Protein AF-A0A3L7U666-F1 (afdb_monomer)

Structure (mmCIF, N/CA/C/O backbone):
data_AF-A0A3L7U666-F1
#
_entry.id   AF-A0A3L7U666-F1
#
loop_
_atom_site.group_PDB
_atom_site.id
_atom_site.type_symbol
_atom_site.label_atom_id
_atom_site.label_alt_id
_atom_site.label_comp_id
_atom_site.label_asym_id
_atom_site.label_entity_id
_atom_site.label_seq_id
_atom_site.pdbx_PDB_ins_code
_atom_site.Cartn_x
_atom_site.Cartn_y
_atom_site.Cartn_z
_atom_site.occupancy
_atom_site.B_iso_or_equiv
_atom_site.auth_seq_id
_atom_site.auth_comp_id
_atom_site.auth_asym_id
_atom_site.auth_atom_id
_atom_site.pdbx_PDB_model_num
ATOM 1 N N . GLU A 1 1 ? -5.001 0.618 21.292 1.00 67.44 1 GLU A N 1
ATOM 2 C CA . GLU A 1 1 ? -6.466 0.555 21.495 1.00 67.44 1 GLU A CA 1
ATOM 3 C C . GLU A 1 1 ? -7.214 1.821 21.064 1.00 67.44 1 GLU A C 1
ATOM 5 O 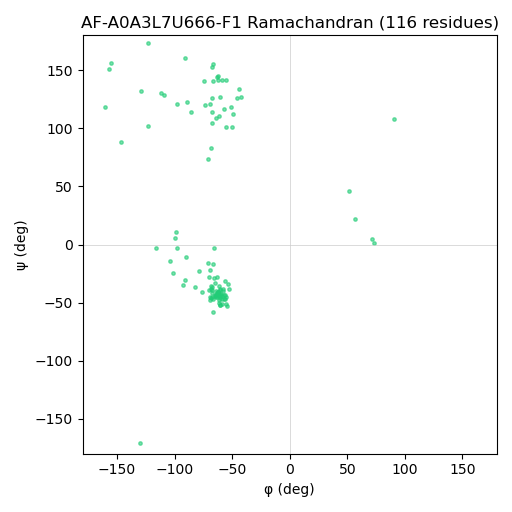O . GLU A 1 1 ? -8.297 1.697 20.521 1.00 67.44 1 GLU A O 1
ATOM 10 N N . HIS A 1 2 ? -6.659 3.034 21.204 1.00 87.38 2 HIS A N 1
ATOM 11 C CA . HIS A 1 2 ? -7.369 4.265 20.804 1.00 87.38 2 HIS A CA 1
ATOM 12 C C . HIS A 1 2 ? -7.833 4.302 19.328 1.00 87.38 2 HIS A C 1
ATOM 14 O O . HIS A 1 2 ? -8.969 4.652 19.036 1.00 87.38 2 HIS A O 1
ATOM 20 N N . LEU A 1 3 ? -6.988 3.887 18.378 1.00 89.62 3 LEU A N 1
ATOM 21 C CA . LEU A 1 3 ? -7.327 3.950 16.946 1.00 89.62 3 LEU A CA 1
ATOM 22 C C . LEU A 1 3 ? -8.396 2.942 16.503 1.00 89.62 3 LEU A C 1
ATOM 24 O O . LEU A 1 3 ? -8.956 3.088 15.421 1.00 89.62 3 LEU A O 1
ATOM 28 N N . THR A 1 4 ? -8.675 1.921 17.314 1.00 88.38 4 THR A N 1
ATOM 29 C CA . THR A 1 4 ? -9.689 0.902 17.013 1.00 88.38 4 THR A CA 1
ATOM 30 C C . THR A 1 4 ? -11.073 1.274 17.541 1.00 88.38 4 THR A C 1
ATOM 32 O O . THR A 1 4 ? -12.041 0.607 17.190 1.00 88.38 4 THR A O 1
ATOM 35 N N . THR A 1 5 ? -11.183 2.315 18.375 1.00 91.12 5 THR A N 1
ATOM 36 C CA . THR A 1 5 ? -12.452 2.753 18.983 1.00 91.12 5 THR A CA 1
ATOM 37 C C . THR A 1 5 ? -13.044 4.008 18.340 1.00 91.12 5 THR A C 1
ATOM 39 O O . THR A 1 5 ? -14.217 4.303 18.556 1.00 91.12 5 THR A O 1
ATOM 42 N N . ILE A 1 6 ? -12.267 4.735 17.535 1.00 94.12 6 ILE A N 1
ATOM 43 C CA . ILE A 1 6 ? -12.730 5.914 16.790 1.00 94.12 6 ILE A CA 1
ATOM 44 C C . ILE A 1 6 ? -13.252 5.529 15.390 1.00 94.12 6 ILE A C 1
ATOM 46 O O . ILE A 1 6 ? -12.909 4.459 14.875 1.00 94.12 6 ILE A O 1
ATOM 50 N N . PRO A 1 7 ? -14.063 6.379 14.728 1.00 96.00 7 PRO A N 1
ATOM 51 C CA . PRO A 1 7 ? -14.538 6.113 13.373 1.00 96.00 7 PRO A CA 1
ATOM 52 C C . PRO A 1 7 ? -13.390 5.857 12.387 1.00 96.00 7 PRO A C 1
ATOM 54 O O . PRO A 1 7 ? -12.370 6.546 12.406 1.00 96.00 7 PRO A O 1
ATOM 57 N N . LYS A 1 8 ? -13.57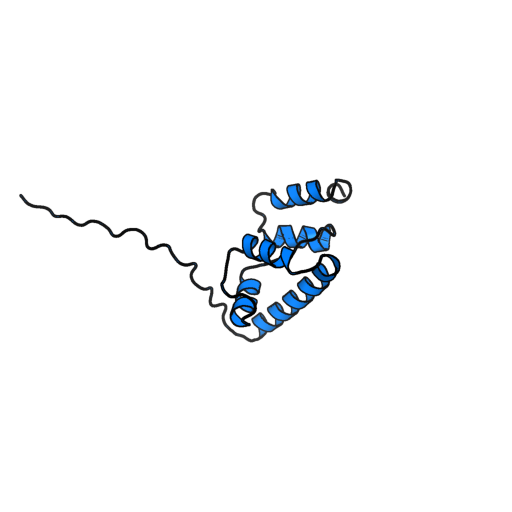5 4.913 11.451 1.00 94.12 8 LYS A N 1
ATOM 58 C CA . LYS A 1 8 ? -12.546 4.535 10.456 1.00 94.12 8 LYS A CA 1
ATOM 59 C C . LYS A 1 8 ? -11.990 5.730 9.676 1.00 94.12 8 LYS A C 1
ATOM 61 O O . LYS A 1 8 ? -10.800 5.780 9.384 1.00 94.12 8 LYS A O 1
ATOM 66 N N . ARG A 1 9 ? -12.851 6.694 9.338 1.00 95.00 9 ARG A N 1
ATOM 67 C CA . ARG A 1 9 ? -12.454 7.931 8.654 1.00 95.00 9 ARG A CA 1
ATOM 68 C C . ARG A 1 9 ? -11.460 8.742 9.488 1.00 95.00 9 ARG A C 1
ATOM 70 O O . ARG A 1 9 ? -10.476 9.236 8.939 1.00 95.00 9 ARG A O 1
ATOM 77 N N . ASP A 1 10 ? -11.699 8.841 10.788 1.00 96.31 10 ASP A N 1
ATOM 78 C CA . ASP A 1 10 ? -10.884 9.638 11.701 1.00 96.31 10 ASP A CA 1
ATOM 79 C C . ASP A 1 10 ? -9.572 8.911 12.008 1.00 96.31 10 ASP A C 1
ATOM 81 O O . ASP A 1 10 ? -8.511 9.523 11.942 1.00 96.31 10 ASP A O 1
ATOM 85 N N . ALA A 1 11 ? -9.615 7.587 12.201 1.00 96.38 11 ALA A N 1
ATOM 86 C CA . ALA A 1 11 ? -8.417 6.756 12.337 1.00 96.38 11 ALA A CA 1
ATOM 87 C C . ALA A 1 11 ? -7.500 6.845 11.109 1.00 96.38 11 ALA A C 1
ATOM 89 O O . ALA A 1 11 ? -6.289 7.013 11.248 1.00 96.38 11 ALA A O 1
ATOM 90 N N . LYS A 1 12 ? -8.072 6.782 9.899 1.00 94.44 12 LYS A N 1
ATOM 91 C CA . LYS A 1 12 ? -7.325 6.966 8.649 1.00 94.44 12 LYS A CA 1
ATOM 92 C C . LYS A 1 12 ? -6.697 8.356 8.579 1.00 94.44 12 LYS A C 1
ATOM 94 O O . LYS A 1 12 ? -5.500 8.464 8.338 1.00 94.44 12 LYS A O 1
ATOM 99 N N . SER A 1 13 ? -7.495 9.395 8.829 1.00 94.69 13 SER A N 1
ATOM 100 C CA . SER A 1 13 ? -7.030 10.786 8.787 1.00 94.69 13 SER A CA 1
ATOM 101 C C . SER A 1 13 ? -5.916 11.030 9.803 1.00 94.69 13 SER A C 1
ATOM 103 O O . SER A 1 13 ? -4.946 11.710 9.496 1.00 94.69 13 SER A O 1
ATOM 105 N N . TYR A 1 14 ? -6.016 10.448 10.997 1.00 95.38 14 TYR A N 1
ATOM 106 C CA . TYR A 1 14 ? -4.967 10.518 12.007 1.00 95.38 14 TYR A CA 1
ATOM 107 C C . TYR A 1 14 ? -3.657 9.907 11.497 1.00 95.38 14 TYR A C 1
ATOM 109 O O . TYR A 1 14 ? -2.628 10.574 11.518 1.00 95.38 14 TYR A O 1
ATOM 117 N N . ILE A 1 15 ? -3.700 8.673 10.980 1.00 94.75 15 ILE A N 1
ATOM 118 C CA . ILE A 1 15 ? -2.514 7.969 10.467 1.00 94.75 15 ILE A CA 1
ATOM 119 C C . ILE A 1 15 ? -1.874 8.702 9.279 1.00 94.75 15 ILE A C 1
ATOM 121 O O . ILE A 1 15 ? -0.650 8.779 9.203 1.00 94.75 15 ILE A O 1
ATOM 125 N N . GLU A 1 16 ? -2.675 9.244 8.360 1.00 91.44 16 GLU A N 1
ATOM 126 C CA . GLU A 1 16 ? -2.184 9.972 7.179 1.00 91.44 16 GLU A CA 1
ATOM 127 C C . GLU A 1 16 ? -1.526 11.318 7.525 1.00 91.44 16 GLU A C 1
ATOM 129 O O . GLU A 1 16 ? -0.706 11.800 6.748 1.00 91.44 16 GLU A O 1
ATOM 134 N N . ASN A 1 17 ? -1.845 11.899 8.687 1.00 92.88 17 ASN A N 1
ATOM 135 C CA . ASN A 1 17 ? -1.286 13.172 9.155 1.00 92.88 17 ASN A CA 1
ATOM 136 C C . ASN A 1 17 ? -0.145 13.010 10.176 1.00 92.88 17 ASN A C 1
ATOM 138 O O . ASN A 1 17 ? 0.327 14.007 10.723 1.00 92.88 17 ASN A O 1
ATOM 142 N N . LEU A 1 18 ? 0.304 11.782 10.457 1.00 94.06 18 LEU A N 1
ATOM 143 C CA . LEU A 1 18 ? 1.469 11.562 11.312 1.00 94.06 18 LEU A CA 1
ATOM 144 C C . LEU A 1 18 ? 2.744 12.036 10.608 1.00 94.06 18 LEU A C 1
ATOM 146 O O . LEU A 1 18 ? 3.107 11.535 9.540 1.00 94.06 18 LEU A O 1
ATOM 150 N N . ASP A 1 19 ? 3.439 12.983 11.238 1.00 94.00 19 ASP A N 1
ATOM 151 C CA . ASP A 1 19 ? 4.675 13.535 10.696 1.00 94.00 19 ASP A CA 1
ATOM 152 C C . ASP A 1 19 ? 5.765 12.461 10.560 1.00 94.00 19 ASP A C 1
ATOM 154 O O . ASP A 1 19 ? 5.907 11.557 11.389 1.00 94.00 19 ASP A O 1
ATOM 158 N N . GLY A 1 20 ? 6.526 12.545 9.472 1.00 92.50 20 GLY A N 1
ATOM 159 C CA . GLY A 1 20 ? 7.610 11.613 9.165 1.00 92.50 20 GLY A CA 1
ATOM 160 C C . GLY A 1 20 ? 7.184 10.210 8.714 1.00 92.50 20 GLY A C 1
ATOM 161 O O . GLY A 1 20 ? 8.063 9.393 8.425 1.00 92.50 20 GLY A O 1
ATOM 162 N N . ILE A 1 21 ? 5.885 9.898 8.600 1.00 93.56 21 ILE A N 1
ATOM 163 C CA . ILE A 1 21 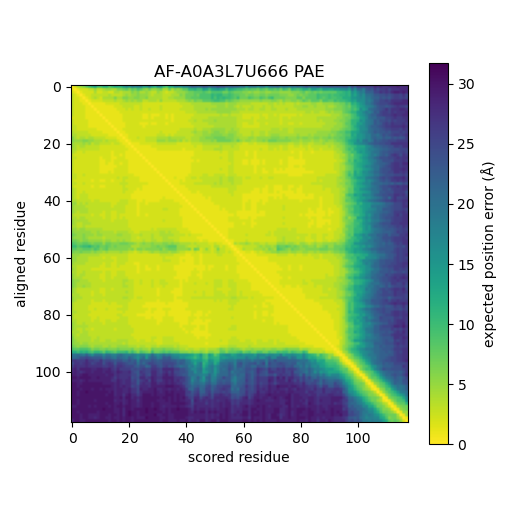? 5.434 8.575 8.142 1.00 93.56 21 ILE A CA 1
ATOM 164 C C . ILE A 1 21 ? 5.297 8.537 6.610 1.00 93.56 21 ILE A C 1
ATOM 166 O O . ILE A 1 21 ? 4.516 9.291 6.029 1.00 93.56 21 ILE A O 1
ATOM 170 N N . PRO A 1 22 ? 5.993 7.617 5.910 1.00 94.00 22 PRO A N 1
ATOM 171 C CA . PRO A 1 22 ? 5.802 7.437 4.475 1.00 94.00 22 PRO A CA 1
ATOM 172 C C . PRO A 1 22 ? 4.377 6.979 4.142 1.00 94.00 22 PRO A C 1
ATOM 174 O O . PRO A 1 22 ? 3.826 6.112 4.822 1.00 94.00 22 PRO A O 1
ATOM 177 N N . SER A 1 23 ? 3.824 7.447 3.019 1.00 94.31 23 SER A N 1
ATOM 178 C CA . SER A 1 23 ? 2.473 7.070 2.562 1.00 94.31 23 SER A CA 1
ATOM 179 C C . SER A 1 23 ? 2.257 5.554 2.463 1.00 94.31 23 SER A C 1
ATOM 181 O O . SER A 1 23 ? 1.177 5.056 2.775 1.00 94.31 23 SER A O 1
ATOM 183 N N . PHE A 1 24 ? 3.302 4.801 2.102 1.00 96.44 24 PHE A N 1
ATOM 184 C CA . PHE A 1 24 ? 3.296 3.338 2.129 1.00 96.44 24 PHE A CA 1
ATOM 185 C C . PHE A 1 24 ? 2.944 2.777 3.514 1.00 96.44 24 PHE A C 1
ATOM 187 O O . PHE A 1 24 ? 2.122 1.868 3.626 1.00 96.44 24 PHE A O 1
ATOM 194 N N . VAL A 1 25 ? 3.573 3.306 4.565 1.00 96.81 25 VAL A N 1
ATOM 195 C CA . VAL A 1 25 ? 3.384 2.841 5.943 1.00 96.81 25 VAL A CA 1
ATOM 196 C C . VAL A 1 25 ? 1.977 3.185 6.410 1.00 96.81 25 VAL A C 1
ATOM 198 O O . VAL A 1 25 ? 1.286 2.298 6.907 1.00 96.81 25 VAL A O 1
ATOM 201 N N . ALA A 1 26 ? 1.526 4.418 6.169 1.00 96.75 26 ALA A N 1
ATOM 202 C CA . ALA A 1 26 ? 0.167 4.849 6.483 1.00 96.75 26 ALA A CA 1
ATOM 203 C C . ALA A 1 26 ? -0.883 3.924 5.839 1.00 96.75 26 ALA A C 1
ATOM 205 O O . ALA A 1 26 ? -1.711 3.333 6.533 1.00 96.75 26 ALA A O 1
ATOM 206 N N . ALA A 1 27 ? -0.784 3.696 4.525 1.00 97.19 27 ALA A N 1
ATOM 207 C CA . ALA A 1 27 ? -1.688 2.805 3.800 1.00 97.19 27 ALA A CA 1
ATOM 208 C C . ALA A 1 27 ? -1.630 1.356 4.314 1.00 97.19 27 ALA A C 1
ATOM 210 O O . ALA A 1 27 ? -2.659 0.686 4.399 1.00 97.19 27 ALA A O 1
ATOM 211 N N . ARG A 1 28 ? -0.442 0.859 4.680 1.00 97.44 28 ARG A N 1
ATOM 212 C CA . ARG A 1 28 ? -0.267 -0.511 5.186 1.00 97.44 28 ARG A CA 1
ATOM 213 C C . ARG A 1 28 ? -0.868 -0.698 6.573 1.00 97.44 28 ARG A C 1
ATOM 215 O O . ARG A 1 28 ? -1.478 -1.736 6.817 1.00 97.44 28 ARG A O 1
ATOM 222 N N . VAL A 1 29 ? -0.728 0.290 7.456 1.00 96.94 29 VAL A N 1
ATOM 223 C CA . VAL A 1 29 ? -1.370 0.291 8.780 1.00 96.94 29 VAL A CA 1
ATOM 224 C C . VAL A 1 29 ? -2.886 0.353 8.632 1.00 96.94 29 VAL A C 1
ATOM 226 O O . VAL A 1 29 ? -3.581 -0.439 9.264 1.00 96.94 29 VAL A O 1
ATOM 229 N N . CYS A 1 30 ? -3.402 1.213 7.751 1.00 97.00 30 CYS A N 1
ATOM 230 C CA . CYS A 1 30 ? -4.830 1.262 7.441 1.00 97.00 30 CYS A CA 1
ATOM 231 C C . CYS A 1 30 ? -5.354 -0.106 6.986 1.00 97.00 30 CYS A C 1
ATOM 233 O O . CYS A 1 30 ? -6.309 -0.613 7.572 1.00 97.00 30 CYS A O 1
ATOM 235 N N . LEU A 1 31 ? -4.690 -0.735 6.011 1.00 97.88 31 LEU A N 1
ATOM 236 C CA . LEU A 1 31 ? -5.124 -2.015 5.453 1.00 97.88 31 LEU A CA 1
ATOM 237 C C . LEU A 1 31 ? -5.029 -3.166 6.464 1.00 97.88 31 LEU A C 1
ATOM 239 O O . LEU A 1 31 ? -6.020 -3.839 6.729 1.00 97.88 31 LEU A O 1
ATOM 243 N N . LEU A 1 32 ? -3.835 -3.413 7.008 1.00 97.12 32 LEU A N 1
ATOM 244 C CA . LEU A 1 32 ? -3.549 -4.622 7.789 1.00 97.12 32 LEU A CA 1
ATOM 245 C C . LEU A 1 32 ? -3.812 -4.451 9.286 1.00 97.12 32 LEU A C 1
ATOM 247 O O . LEU A 1 32 ? -4.122 -5.426 9.961 1.00 97.12 32 LEU A O 1
ATOM 251 N N . GLY A 1 33 ? -3.644 -3.237 9.811 1.00 95.44 33 GLY A N 1
ATOM 252 C CA . GLY A 1 33 ? -3.778 -2.950 11.240 1.00 95.44 33 GLY A CA 1
ATOM 253 C C . GLY A 1 33 ? -5.177 -2.494 11.643 1.00 95.44 33 GLY A C 1
ATOM 254 O O . GLY A 1 33 ? -5.626 -2.819 12.737 1.00 95.44 33 GLY A O 1
ATOM 255 N N . LEU A 1 34 ? -5.869 -1.749 10.775 1.00 95.69 34 LEU A N 1
ATOM 256 C CA . LEU A 1 34 ? -7.159 -1.120 11.095 1.00 95.69 34 LEU A CA 1
ATOM 257 C C . LEU A 1 34 ? -8.332 -1.643 10.255 1.00 95.69 34 LEU A C 1
ATOM 259 O O . LEU A 1 34 ? -9.472 -1.227 10.471 1.00 95.69 34 LEU A O 1
ATOM 263 N N . ASN A 1 35 ? -8.079 -2.546 9.302 1.00 95.00 35 ASN A N 1
ATOM 264 C CA . ASN A 1 35 ? -9.086 -3.054 8.367 1.00 95.00 35 ASN A CA 1
ATOM 265 C C . ASN A 1 35 ? -9.862 -1.914 7.662 1.00 95.00 35 ASN A C 1
ATOM 267 O O . ASN A 1 35 ? -11.103 -1.872 7.611 1.00 95.00 35 ASN A O 1
ATOM 271 N N . ILE A 1 36 ? -9.105 -0.927 7.180 1.00 96.94 36 ILE A N 1
ATOM 272 C CA . ILE A 1 36 ? -9.555 0.226 6.398 1.00 96.94 36 ILE A CA 1
ATOM 273 C C . ILE A 1 36 ? -9.047 0.039 4.969 1.00 96.94 36 ILE A C 1
ATOM 275 O O . ILE A 1 36 ? -7.852 -0.167 4.767 1.00 96.94 36 ILE A O 1
ATOM 279 N N . HIS A 1 37 ? -9.940 0.150 3.976 1.00 97.56 37 HIS A N 1
ATOM 280 C CA . HIS A 1 37 ? -9.575 -0.020 2.566 1.00 97.56 37 HIS A CA 1
ATOM 281 C C . HIS A 1 37 ? -8.463 0.953 2.160 1.00 97.56 37 HIS A C 1
ATOM 283 O O . HIS A 1 37 ? -8.625 2.178 2.211 1.00 97.56 37 HIS A O 1
ATOM 289 N N . ALA A 1 38 ? -7.324 0.385 1.786 1.00 97.44 38 ALA A N 1
ATOM 290 C CA . ALA A 1 38 ? -6.118 1.081 1.382 1.00 97.44 38 ALA A CA 1
ATOM 291 C C . ALA A 1 38 ? -5.276 0.138 0.517 1.00 97.44 38 ALA A C 1
ATOM 293 O O . ALA A 1 38 ? -5.307 -1.077 0.704 1.00 97.44 38 ALA A O 1
ATOM 294 N N . VAL A 1 39 ? -4.485 0.692 -0.404 1.00 97.94 39 VAL A N 1
ATOM 295 C CA . VAL A 1 39 ? -3.562 -0.101 -1.226 1.00 97.94 39 VAL A CA 1
ATOM 296 C C . VAL A 1 39 ? -2.139 0.429 -1.043 1.00 97.94 39 VAL A C 1
ATOM 298 O O . VAL A 1 39 ? -1.802 1.472 -1.606 1.00 97.94 39 VAL A O 1
ATOM 301 N N . PRO A 1 40 ? -1.288 -0.245 -0.248 1.00 97.75 40 PRO A N 1
ATOM 302 C CA . PRO A 1 40 ? 0.075 0.210 0.006 1.00 97.75 40 PRO A CA 1
ATOM 303 C C . PRO A 1 40 ? 0.933 0.120 -1.255 1.00 97.75 40 PRO A C 1
ATOM 305 O O . PRO A 1 40 ? 1.045 -0.950 -1.851 1.00 97.75 40 PRO A O 1
ATOM 308 N N . MET A 1 41 ? 1.564 1.233 -1.630 1.00 97.25 41 MET A N 1
ATOM 309 C CA . MET A 1 41 ? 2.455 1.327 -2.788 1.00 97.25 41 MET A CA 1
ATOM 310 C C . MET A 1 41 ? 3.775 1.964 -2.370 1.00 97.25 41 MET A C 1
ATOM 312 O O . MET A 1 41 ? 3.787 2.993 -1.700 1.00 97.25 41 MET A O 1
ATOM 316 N N . ASP A 1 42 ? 4.888 1.353 -2.763 1.00 96.06 42 ASP A N 1
ATOM 317 C CA . ASP A 1 42 ? 6.231 1.905 -2.606 1.00 96.06 42 ASP A CA 1
ATOM 318 C C . ASP A 1 42 ? 6.937 1.998 -3.965 1.00 96.06 42 ASP A C 1
ATOM 320 O O . ASP A 1 42 ? 6.439 1.550 -5.002 1.00 96.06 42 ASP A O 1
ATOM 324 N N . ARG A 1 43 ? 8.123 2.610 -3.978 1.00 94.50 43 ARG A N 1
ATOM 325 C CA . ARG A 1 43 ? 8.870 2.841 -5.220 1.00 94.50 43 ARG A CA 1
ATOM 326 C C . ARG A 1 43 ? 9.249 1.540 -5.932 1.00 94.50 43 ARG A C 1
ATOM 328 O O . ARG A 1 43 ? 9.258 1.499 -7.161 1.00 94.50 43 ARG A O 1
ATOM 335 N N . THR A 1 44 ? 9.567 0.497 -5.170 1.00 94.50 44 THR A N 1
ATOM 336 C CA . THR A 1 44 ? 9.953 -0.815 -5.703 1.00 94.50 44 THR A CA 1
ATOM 337 C C . THR A 1 44 ? 8.764 -1.503 -6.362 1.00 94.50 44 THR A C 1
ATOM 339 O O . THR A 1 44 ? 8.887 -1.982 -7.486 1.00 94.50 44 THR A O 1
ATOM 342 N N . THR A 1 45 ? 7.604 -1.479 -5.707 1.00 95.75 45 THR A N 1
ATOM 343 C CA . THR A 1 45 ? 6.336 -1.990 -6.233 1.00 95.75 45 THR A CA 1
ATOM 344 C C . THR A 1 45 ? 5.966 -1.283 -7.526 1.00 95.75 45 THR A C 1
ATOM 346 O O . THR A 1 45 ? 5.740 -1.941 -8.534 1.00 95.75 45 THR A O 1
ATOM 349 N N . ILE A 1 46 ? 5.969 0.053 -7.535 1.00 96.56 46 ILE A N 1
ATOM 350 C CA . ILE A 1 46 ? 5.627 0.839 -8.730 1.00 96.56 46 ILE A CA 1
ATOM 351 C C . ILE A 1 46 ? 6.535 0.462 -9.892 1.00 96.56 46 ILE A C 1
ATOM 353 O O . ILE A 1 46 ? 6.068 0.260 -11.007 1.00 96.56 46 ILE A O 1
ATOM 357 N N . ARG A 1 47 ? 7.834 0.322 -9.630 1.00 92.88 47 ARG A N 1
ATOM 358 C CA . ARG A 1 47 ? 8.783 -0.073 -10.662 1.00 92.88 47 ARG A CA 1
ATOM 359 C C . ARG A 1 47 ? 8.521 -1.477 -11.196 1.00 92.88 47 ARG A C 1
ATOM 361 O O . ARG A 1 47 ? 8.531 -1.644 -12.409 1.00 92.88 47 ARG A O 1
ATOM 368 N N . LEU A 1 48 ? 8.268 -2.450 -10.324 1.00 94.19 48 LEU A N 1
ATOM 369 C CA . LEU A 1 48 ? 7.884 -3.796 -10.745 1.00 94.19 48 LEU A CA 1
ATOM 370 C C . LEU A 1 48 ? 6.650 -3.756 -11.655 1.00 94.19 48 LEU A C 1
ATOM 372 O O . LEU A 1 48 ? 6.642 -4.402 -12.697 1.00 94.19 48 LEU A O 1
ATOM 376 N N . LEU A 1 49 ? 5.627 -2.984 -11.283 1.00 94.81 49 LEU A N 1
ATOM 377 C CA . LEU A 1 49 ? 4.389 -2.883 -12.053 1.00 94.81 49 LEU A CA 1
ATOM 378 C C . LEU A 1 49 ? 4.590 -2.184 -13.406 1.00 94.81 49 LEU A C 1
ATOM 380 O O . LEU A 1 49 ? 3.989 -2.607 -14.387 1.00 94.81 49 LEU A O 1
ATOM 384 N N . VAL A 1 50 ? 5.450 -1.164 -13.481 1.00 95.12 50 VAL A N 1
ATOM 385 C CA . VAL A 1 50 ? 5.822 -0.521 -14.755 1.00 95.12 50 VAL A CA 1
ATOM 386 C C . VAL A 1 50 ? 6.626 -1.475 -15.641 1.00 95.12 50 VAL A C 1
ATOM 388 O O . VAL A 1 50 ? 6.325 -1.608 -16.815 1.00 95.12 50 VAL A O 1
ATOM 391 N N . GLU A 1 51 ? 7.617 -2.184 -15.091 1.00 93.00 51 GLU A N 1
ATOM 392 C CA . GLU A 1 51 ? 8.408 -3.174 -15.847 1.00 93.00 51 GLU A CA 1
ATOM 393 C C . GLU A 1 51 ? 7.589 -4.396 -16.289 1.00 93.00 51 GLU A C 1
ATOM 395 O O . GLU A 1 51 ? 8.034 -5.145 -17.153 1.00 93.00 51 GLU A O 1
ATOM 400 N N . SER A 1 52 ? 6.420 -4.603 -15.683 1.00 92.69 52 SER A N 1
ATOM 401 C CA . SER A 1 52 ? 5.470 -5.658 -16.045 1.00 92.69 52 SER A CA 1
ATOM 402 C C . SER A 1 52 ? 4.330 -5.148 -16.937 1.00 92.69 52 SER A C 1
ATOM 404 O O . SER A 1 52 ? 3.342 -5.859 -17.091 1.00 92.69 52 SER A O 1
ATOM 406 N N . ASP A 1 53 ? 4.420 -3.916 -17.454 1.00 93.62 53 ASP A N 1
ATOM 407 C CA . ASP A 1 53 ? 3.401 -3.252 -18.284 1.00 93.62 53 ASP A CA 1
ATOM 408 C C . ASP A 1 53 ? 2.001 -3.144 -17.636 1.00 93.62 53 ASP A C 1
ATOM 410 O O . ASP A 1 53 ? 0.991 -2.952 -18.311 1.00 93.62 53 ASP A O 1
ATOM 414 N N . ILE A 1 54 ? 1.922 -3.221 -16.302 1.00 93.44 54 ILE A N 1
ATOM 415 C CA . ILE A 1 54 ? 0.676 -3.041 -15.535 1.00 93.44 54 ILE A CA 1
ATOM 416 C C . ILE A 1 54 ? 0.389 -1.549 -15.326 1.00 93.44 54 ILE A C 1
ATOM 418 O O . ILE A 1 54 ? -0.765 -1.120 -15.331 1.00 93.44 54 ILE A O 1
ATOM 422 N N . LEU A 1 55 ? 1.439 -0.747 -15.127 1.00 93.94 55 LEU A N 1
ATOM 423 C CA . LEU A 1 55 ? 1.353 0.709 -15.044 1.00 93.94 55 LEU A CA 1
ATOM 424 C C . LEU A 1 55 ? 2.032 1.333 -16.260 1.00 93.94 55 LEU A C 1
ATOM 426 O O . LEU A 1 55 ? 3.194 1.055 -16.536 1.00 93.94 55 LEU A O 1
ATOM 430 N N . THR A 1 56 ? 1.341 2.255 -16.929 1.00 89.25 56 THR A N 1
ATOM 431 C CA . THR A 1 56 ? 1.878 2.991 -18.086 1.00 89.25 56 THR A CA 1
ATOM 432 C C . THR A 1 56 ? 3.040 3.914 -17.730 1.00 89.25 56 THR A C 1
ATOM 434 O O . THR A 1 56 ? 3.890 4.197 -18.569 1.00 89.25 56 THR A O 1
ATOM 437 N N . SER A 1 57 ? 3.084 4.424 -16.498 1.00 89.38 57 SER A 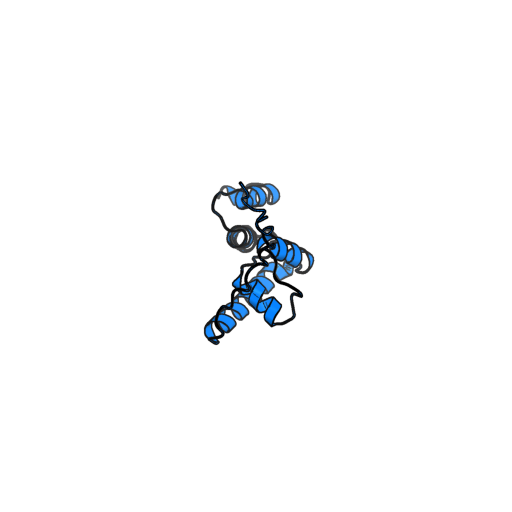N 1
ATOM 438 C CA . SER A 1 57 ? 4.175 5.277 -16.030 1.00 89.38 57 SER A CA 1
ATOM 439 C C . SER A 1 57 ? 4.321 5.231 -14.512 1.00 89.38 57 SER A C 1
ATOM 441 O O . SER A 1 57 ? 3.377 4.928 -13.781 1.00 89.38 57 SER A O 1
ATOM 443 N N . ALA A 1 58 ? 5.527 5.538 -14.031 1.00 88.19 58 ALA A N 1
ATOM 444 C CA . ALA A 1 58 ? 5.770 5.720 -12.608 1.00 88.19 58 ALA A CA 1
ATOM 445 C C . ALA A 1 58 ? 5.203 7.068 -12.133 1.00 88.19 58 ALA A C 1
ATOM 447 O O . ALA A 1 58 ? 5.353 8.086 -12.807 1.00 88.19 58 ALA A O 1
ATOM 448 N N . GLY A 1 59 ? 4.622 7.078 -10.934 1.00 92.25 59 GLY A N 1
ATOM 449 C CA . GLY A 1 59 ? 4.144 8.277 -10.245 1.00 92.25 59 GLY A CA 1
ATOM 450 C C . GLY A 1 59 ? 4.649 8.338 -8.806 1.00 92.25 59 GLY A C 1
ATOM 451 O O . GLY A 1 59 ? 5.496 7.535 -8.395 1.00 92.25 59 GLY A O 1
ATOM 452 N N . SER A 1 60 ? 4.131 9.283 -8.019 1.00 94.50 60 SER A N 1
ATOM 453 C CA . SER A 1 60 ? 4.398 9.281 -6.581 1.00 94.50 60 SER A CA 1
ATOM 454 C C . SER A 1 60 ? 3.736 8.067 -5.913 1.00 94.50 60 SER A C 1
ATOM 456 O O . SER A 1 60 ? 2.719 7.554 -6.382 1.00 94.50 60 SER A O 1
ATOM 458 N N . ALA A 1 61 ? 4.305 7.600 -4.799 1.00 94.25 61 ALA A N 1
ATOM 459 C CA . ALA A 1 61 ? 3.745 6.477 -4.046 1.00 94.25 61 ALA A CA 1
ATOM 460 C C . ALA A 1 61 ? 2.301 6.735 -3.590 1.00 94.25 61 ALA A C 1
ATOM 462 O O . ALA A 1 61 ? 1.466 5.834 -3.638 1.00 94.25 61 ALA A O 1
ATOM 463 N N . ALA A 1 62 ? 2.003 7.977 -3.196 1.00 93.25 62 ALA A N 1
ATOM 464 C CA . ALA A 1 62 ? 0.661 8.389 -2.808 1.00 93.25 62 ALA A CA 1
ATOM 465 C C . ALA A 1 62 ? -0.311 8.358 -4.000 1.00 93.25 62 ALA A C 1
ATOM 467 O O . ALA A 1 62 ? -1.383 7.767 -3.889 1.00 93.25 62 ALA A O 1
ATOM 468 N N . ASP A 1 63 ? 0.080 8.905 -5.154 1.00 95.19 63 ASP A N 1
ATOM 469 C CA . ASP A 1 63 ? -0.794 8.957 -6.334 1.00 95.19 63 ASP A CA 1
ATOM 470 C C . ASP A 1 63 ? -1.110 7.560 -6.867 1.00 95.19 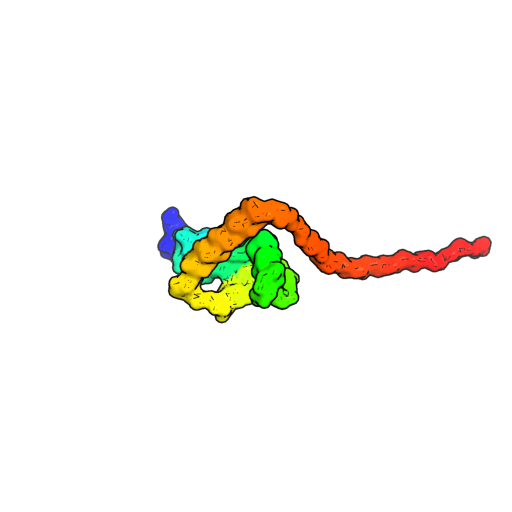63 ASP A C 1
ATOM 472 O O . ASP A 1 63 ? -2.265 7.252 -7.167 1.00 95.19 63 ASP A O 1
ATOM 476 N N . ILE A 1 64 ? -0.101 6.684 -6.943 1.00 97.31 64 ILE A N 1
ATOM 477 C CA . ILE A 1 64 ? -0.310 5.304 -7.392 1.00 97.31 64 ILE A CA 1
ATOM 478 C C . ILE A 1 64 ? -1.133 4.520 -6.367 1.00 97.31 64 ILE A C 1
ATOM 480 O O . ILE A 1 64 ? -2.009 3.756 -6.760 1.00 97.31 64 ILE A O 1
ATOM 484 N N . SER A 1 65 ? -0.927 4.736 -5.065 1.00 96.56 65 SER A N 1
ATOM 485 C CA . SER A 1 65 ? -1.779 4.147 -4.023 1.00 96.56 65 SER A CA 1
ATOM 486 C C . SER A 1 65 ? -3.253 4.527 -4.218 1.00 96.56 65 SER A C 1
ATOM 488 O O . SER A 1 65 ? -4.113 3.646 -4.239 1.00 96.56 65 SER A O 1
ATOM 490 N N . GLN A 1 66 ? -3.549 5.808 -4.467 1.00 95.25 66 GLN A N 1
ATOM 491 C CA . GLN A 1 66 ? -4.914 6.283 -4.731 1.00 95.25 66 GLN A CA 1
ATOM 492 C C . GLN A 1 66 ? -5.483 5.783 -6.063 1.00 95.25 66 GLN A C 1
ATOM 494 O O . GLN A 1 66 ? -6.678 5.506 -6.155 1.00 95.25 66 GLN A O 1
ATOM 499 N N . LEU A 1 67 ? -4.655 5.661 -7.104 1.00 95.69 67 LEU A N 1
ATOM 500 C CA . LEU A 1 67 ? -5.054 5.046 -8.371 1.00 95.69 67 LEU A CA 1
ATOM 501 C C . LEU A 1 67 ? -5.474 3.595 -8.154 1.00 95.69 67 LEU A C 1
ATOM 503 O O . LEU A 1 67 ? -6.579 3.208 -8.528 1.00 95.69 67 LEU A O 1
ATOM 507 N N . MET A 1 68 ? -4.618 2.815 -7.504 1.00 95.81 68 MET A N 1
ATOM 508 C CA . MET A 1 68 ? -4.854 1.397 -7.265 1.00 95.81 68 MET A CA 1
ATOM 509 C C . MET A 1 68 ? -6.059 1.162 -6.354 1.00 95.81 68 MET A C 1
ATOM 511 O O . MET A 1 68 ? -6.799 0.211 -6.579 1.00 95.81 68 MET A O 1
ATOM 515 N N . LEU A 1 69 ? -6.328 2.060 -5.401 1.00 95.38 69 LEU A N 1
ATOM 516 C CA . LEU A 1 69 ? -7.525 2.016 -4.555 1.00 95.38 69 LEU A CA 1
ATOM 517 C C . LEU A 1 69 ? -8.838 2.004 -5.355 1.00 95.38 69 LEU A C 1
ATOM 519 O O . LEU A 1 69 ? -9.815 1.412 -4.907 1.00 95.38 69 LEU A O 1
ATOM 523 N N . ARG A 1 70 ? -8.864 2.641 -6.536 1.00 95.94 70 ARG A N 1
ATOM 524 C CA . ARG A 1 70 ? -10.038 2.659 -7.428 1.00 95.94 70 ARG A CA 1
ATOM 525 C C . ARG A 1 70 ? -10.203 1.374 -8.240 1.00 95.94 70 ARG A C 1
ATOM 527 O O . ARG A 1 70 ? -11.303 1.100 -8.705 1.00 95.94 70 ARG A O 1
ATOM 534 N N . HIS A 1 71 ? -9.126 0.616 -8.432 1.00 96.00 71 HIS A N 1
ATOM 535 C CA . HIS A 1 71 ? -9.121 -0.608 -9.240 1.00 96.00 71 HIS A CA 1
ATOM 536 C C . HIS A 1 71 ? -9.175 -1.885 -8.399 1.00 96.00 71 HIS A C 1
ATOM 538 O O . HIS A 1 71 ? -9.632 -2.917 -8.882 1.00 96.00 71 HIS A O 1
ATOM 544 N N . VAL A 1 72 ? -8.724 -1.823 -7.147 1.00 97.25 72 VAL A N 1
ATOM 545 C CA . VAL A 1 72 ? -8.734 -2.943 -6.208 1.00 97.25 72 VAL A CA 1
ATOM 546 C C . VAL A 1 72 ? -9.955 -2.813 -5.311 1.00 97.25 72 VAL A C 1
ATOM 548 O O . VAL A 1 72 ? -10.116 -1.816 -4.603 1.00 97.25 72 VAL A O 1
ATOM 551 N N . ARG A 1 73 ? -10.816 -3.830 -5.335 1.00 97.88 73 ARG A N 1
ATOM 552 C CA . ARG A 1 73 ? -11.986 -3.889 -4.459 1.00 97.88 73 ARG A CA 1
ATOM 553 C C . ARG A 1 73 ? -11.562 -4.033 -2.998 1.00 97.88 73 ARG A C 1
ATOM 555 O O . ARG A 1 73 ? -10.471 -4.523 -2.707 1.00 97.88 73 ARG A O 1
ATOM 562 N N . ALA A 1 74 ? -12.417 -3.601 -2.075 1.00 97.25 74 ALA A N 1
ATOM 563 C CA . ALA A 1 74 ? -12.085 -3.603 -0.652 1.00 97.25 74 ALA A CA 1
ATOM 564 C C . ALA A 1 74 ? -11.876 -5.025 -0.112 1.00 97.25 74 ALA A C 1
ATOM 566 O O . ALA A 1 74 ? -10.932 -5.266 0.639 1.00 97.25 74 ALA A O 1
ATOM 567 N N . GLU A 1 75 ? -12.708 -5.971 -0.546 1.00 97.62 75 GLU A N 1
ATOM 568 C CA . GLU A 1 75 ? -12.617 -7.391 -0.205 1.00 97.62 75 GLU A CA 1
ATOM 569 C C . GLU A 1 75 ? -11.318 -8.051 -0.705 1.00 97.62 75 GLU A C 1
ATOM 571 O O . GLU A 1 75 ? -10.797 -8.958 -0.059 1.00 97.62 75 GLU A O 1
ATOM 576 N N . ASP A 1 76 ? -10.744 -7.533 -1.794 1.00 98.19 76 ASP A N 1
ATOM 577 C CA . ASP A 1 76 ? -9.531 -8.059 -2.427 1.00 98.19 76 ASP A CA 1
ATOM 578 C C . ASP A 1 76 ? -8.258 -7.306 -2.009 1.00 98.19 76 ASP A C 1
ATOM 580 O O . ASP A 1 76 ? -7.151 -7.650 -2.431 1.00 98.19 76 ASP A O 1
ATOM 584 N N . ALA A 1 77 ? -8.366 -6.257 -1.191 1.00 97.81 77 ALA A N 1
ATOM 585 C CA . ALA A 1 77 ? -7.238 -5.377 -0.894 1.00 97.81 77 ALA A CA 1
ATOM 586 C C . ALA A 1 77 ? -6.093 -6.111 -0.178 1.00 97.81 77 ALA A C 1
ATOM 588 O O . ALA A 1 77 ? -4.918 -5.947 -0.525 1.00 97.81 77 ALA A O 1
ATOM 589 N N . VAL A 1 78 ? -6.428 -6.976 0.784 1.00 98.19 78 VAL A N 1
ATOM 590 C CA . VAL A 1 78 ? -5.441 -7.766 1.535 1.00 98.19 78 VAL A CA 1
ATOM 591 C C . VAL A 1 78 ? -4.783 -8.815 0.639 1.00 98.19 78 VAL A C 1
ATOM 593 O O . VAL A 1 78 ? -3.554 -8.914 0.619 1.00 98.19 78 VAL A O 1
ATOM 596 N N . SER A 1 79 ? -5.568 -9.573 -0.132 1.00 98.00 79 SER A N 1
ATOM 597 C CA . SER A 1 79 ? -5.044 -10.606 -1.038 1.00 98.00 79 SER A CA 1
ATOM 598 C C . SER A 1 79 ? -4.151 -9.991 -2.120 1.00 98.00 79 SER A C 1
ATOM 600 O O . SER A 1 79 ? -3.053 -10.494 -2.377 1.00 98.00 79 SER A O 1
ATOM 602 N N . THR A 1 80 ? -4.552 -8.840 -2.663 1.00 97.69 80 THR A N 1
ATOM 603 C CA . THR A 1 80 ? -3.765 -8.047 -3.616 1.00 97.69 80 THR A CA 1
ATOM 604 C C . THR A 1 80 ? -2.450 -7.578 -3.000 1.00 97.69 80 THR A C 1
ATOM 606 O O . THR A 1 80 ? -1.390 -7.772 -3.598 1.00 97.69 80 THR A O 1
ATOM 609 N N . HIS A 1 81 ? -2.473 -7.019 -1.785 1.00 97.94 81 HIS A N 1
ATOM 610 C CA . HIS A 1 81 ? -1.251 -6.589 -1.099 1.00 97.94 81 HIS A CA 1
ATOM 611 C C . HIS A 1 81 ? -0.274 -7.754 -0.878 1.00 97.94 81 HIS A C 1
ATOM 613 O O . HIS A 1 81 ? 0.924 -7.614 -1.135 1.00 97.94 81 HIS A O 1
ATOM 619 N N . VAL A 1 82 ? -0.773 -8.924 -0.466 1.00 98.00 82 VAL A N 1
ATOM 620 C CA . VAL A 1 82 ? 0.046 -10.135 -0.288 1.00 98.00 82 VAL A CA 1
ATOM 621 C C . VAL A 1 82 ? 0.644 -10.607 -1.616 1.00 98.00 82 VAL A C 1
ATOM 623 O O . VAL A 1 82 ? 1.827 -10.952 -1.665 1.00 98.00 82 VAL A O 1
ATOM 626 N N . ALA A 1 83 ? -0.135 -10.615 -2.699 1.00 97.25 83 ALA A N 1
ATOM 627 C CA . ALA A 1 83 ? 0.339 -11.017 -4.023 1.00 97.25 83 ALA A CA 1
ATOM 628 C C . ALA A 1 83 ? 1.436 -10.079 -4.549 1.00 97.25 83 ALA A C 1
ATOM 630 O O . ALA A 1 83 ? 2.487 -10.550 -4.994 1.00 97.25 83 ALA A O 1
ATOM 631 N N . ILE A 1 84 ? 1.229 -8.766 -4.419 1.00 96.12 84 ILE A N 1
ATOM 632 C CA . ILE A 1 84 ? 2.224 -7.744 -4.759 1.00 96.12 84 ILE A CA 1
ATOM 633 C C . ILE A 1 84 ? 3.493 -7.951 -3.939 1.00 96.12 84 ILE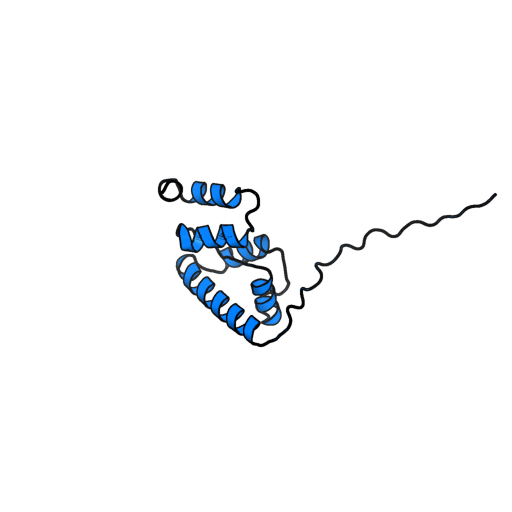 A C 1
ATOM 635 O O . ILE A 1 84 ? 4.585 -7.970 -4.505 1.00 96.12 84 ILE A O 1
ATOM 639 N N . ARG A 1 85 ? 3.376 -8.165 -2.622 1.00 95.94 85 ARG A N 1
ATOM 640 C CA . ARG A 1 85 ? 4.547 -8.358 -1.762 1.00 95.94 85 ARG A CA 1
ATOM 641 C C . ARG A 1 85 ? 5.361 -9.579 -2.181 1.00 95.94 85 ARG A C 1
ATOM 643 O O . ARG A 1 85 ? 6.567 -9.456 -2.368 1.00 95.94 85 ARG A O 1
ATOM 650 N N . LYS A 1 86 ? 4.700 -10.712 -2.435 1.00 96.06 86 LYS A N 1
ATOM 651 C CA . LYS A 1 86 ? 5.352 -11.923 -2.965 1.00 96.06 86 LYS A CA 1
ATOM 652 C C . LYS A 1 86 ? 6.050 -11.664 -4.303 1.00 96.06 86 LYS A C 1
ATOM 654 O O . LYS A 1 86 ? 7.134 -12.193 -4.543 1.00 96.06 86 LYS A O 1
ATOM 659 N N . ALA A 1 87 ? 5.439 -10.879 -5.188 1.00 94.75 87 ALA A N 1
ATOM 660 C CA . ALA A 1 87 ? 6.036 -10.527 -6.472 1.00 94.75 87 ALA A CA 1
ATOM 661 C C . ALA A 1 87 ? 7.268 -9.622 -6.304 1.00 94.75 87 ALA A C 1
ATOM 663 O O . ALA A 1 87 ? 8.288 -9.872 -6.941 1.00 94.75 87 ALA A O 1
ATOM 664 N N . VAL A 1 88 ? 7.208 -8.639 -5.401 1.00 94.75 88 VAL A N 1
ATOM 665 C CA . VAL A 1 88 ? 8.343 -7.773 -5.047 1.00 94.75 88 VAL A CA 1
ATOM 666 C C . VAL A 1 88 ? 9.486 -8.577 -4.430 1.00 94.75 88 VAL A C 1
ATOM 668 O O . VAL A 1 88 ? 10.632 -8.385 -4.823 1.00 94.75 88 VAL A O 1
ATOM 671 N N . ASP A 1 89 ? 9.201 -9.509 -3.521 1.00 94.31 89 ASP A N 1
ATOM 672 C CA . ASP A 1 89 ? 10.235 -10.351 -2.910 1.00 94.31 89 ASP A CA 1
ATOM 673 C C . ASP A 1 89 ? 10.961 -11.189 -3.981 1.00 94.31 89 ASP A C 1
ATOM 675 O O . ASP A 1 89 ? 12.191 -11.199 -4.036 1.00 94.31 89 ASP A O 1
ATOM 679 N N . ARG A 1 90 ? 10.221 -11.802 -4.918 1.00 93.12 90 ARG A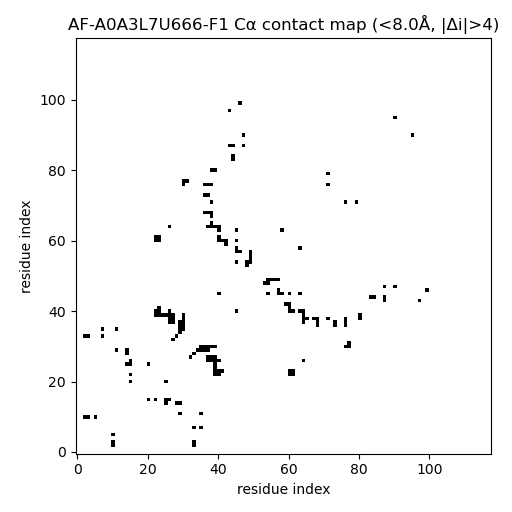 N 1
ATOM 680 C CA . ARG A 1 90 ? 10.816 -12.501 -6.076 1.00 93.12 90 ARG A CA 1
ATOM 681 C C . ARG A 1 90 ? 11.618 -11.566 -6.981 1.00 93.12 90 ARG A C 1
ATOM 683 O O . ARG A 1 90 ? 12.693 -11.937 -7.448 1.00 93.12 90 ARG A O 1
ATOM 690 N N . TYR A 1 91 ? 11.108 -10.362 -7.223 1.00 89.94 91 TYR A N 1
ATOM 691 C CA . TYR A 1 91 ? 11.779 -9.353 -8.037 1.00 89.94 91 TYR A CA 1
ATOM 692 C C . TYR A 1 91 ? 13.135 -8.956 -7.442 1.00 89.94 91 TYR A C 1
ATOM 694 O O . TYR A 1 91 ? 14.131 -8.928 -8.162 1.00 89.94 91 TYR A O 1
ATOM 702 N N . LEU A 1 92 ? 13.197 -8.733 -6.128 1.00 88.19 92 LEU A N 1
ATOM 703 C CA . LEU A 1 92 ? 14.432 -8.372 -5.429 1.00 88.19 92 LEU A CA 1
ATOM 704 C C . LEU A 1 92 ? 15.456 -9.515 -5.418 1.00 88.19 92 LEU A C 1
ATOM 706 O O . LEU A 1 92 ? 16.643 -9.265 -5.615 1.00 88.19 92 LEU A O 1
ATOM 710 N N . VAL A 1 93 ? 15.010 -10.764 -5.254 1.00 89.88 93 VAL A N 1
ATOM 711 C CA . VAL A 1 93 ? 15.893 -11.946 -5.284 1.00 89.88 93 VAL A CA 1
ATOM 712 C C . VAL A 1 93 ? 16.431 -12.231 -6.690 1.00 89.88 93 VAL A C 1
ATOM 714 O O . VAL A 1 93 ? 17.537 -12.742 -6.829 1.00 89.88 93 VAL A O 1
ATOM 717 N N . SER A 1 94 ? 15.703 -11.852 -7.746 1.00 83.19 94 SER A N 1
ATOM 718 C CA . SER A 1 94 ? 16.111 -12.092 -9.141 1.00 83.19 94 SER A CA 1
ATOM 719 C C . SER A 1 94 ? 17.377 -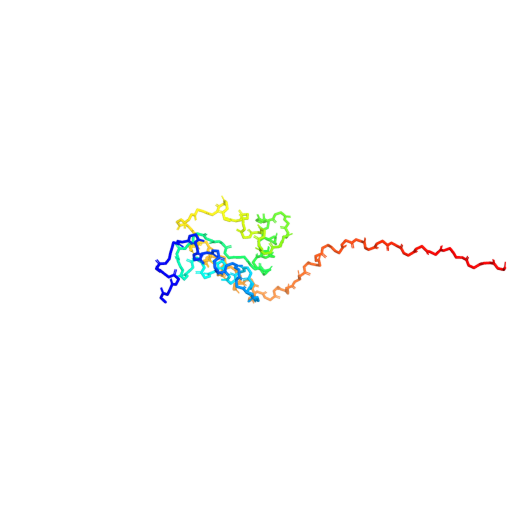11.342 -9.593 1.00 83.19 94 SER A C 1
ATOM 721 O O . SER A 1 94 ? 17.800 -11.492 -10.738 1.00 83.19 94 SER A O 1
ATOM 723 N N . GLY A 1 95 ? 17.975 -10.506 -8.735 1.00 68.88 95 GLY A N 1
ATOM 724 C CA . GLY A 1 95 ? 19.219 -9.789 -9.024 1.00 68.88 95 GLY A CA 1
ATOM 725 C C . GLY A 1 95 ? 19.078 -8.659 -10.048 1.00 68.88 95 GLY A C 1
ATOM 726 O O . GLY A 1 95 ? 20.076 -8.033 -10.407 1.00 68.88 95 GLY A O 1
ATOM 727 N N . ARG A 1 96 ? 17.858 -8.352 -10.517 1.00 65.25 96 ARG A N 1
ATOM 728 C CA . ARG A 1 96 ? 17.611 -7.200 -11.392 1.00 65.25 96 ARG A CA 1
ATOM 729 C C . ARG A 1 96 ? 17.855 -5.914 -10.591 1.00 65.25 96 ARG A C 1
ATOM 731 O O . ARG A 1 96 ? 17.111 -5.639 -9.649 1.00 65.25 96 ARG A O 1
ATOM 738 N N . PRO A 1 97 ? 18.883 -5.109 -10.929 1.00 55.88 97 PRO A N 1
ATOM 739 C CA . PRO A 1 97 ? 19.242 -3.953 -10.125 1.00 55.88 97 PRO A CA 1
ATOM 740 C C . PRO A 1 97 ? 18.095 -2.952 -10.086 1.00 55.88 97 PRO A C 1
ATOM 742 O O . PRO A 1 97 ? 17.382 -2.753 -11.080 1.00 55.88 97 PRO A O 1
ATOM 745 N N . ALA A 1 98 ? 17.946 -2.295 -8.934 1.00 54.12 98 ALA A N 1
ATOM 746 C CA . ALA A 1 98 ? 16.912 -1.308 -8.737 1.00 54.12 98 ALA A CA 1
ATOM 747 C C . ALA A 1 98 ? 17.195 -0.019 -9.551 1.00 54.12 98 ALA A C 1
ATOM 749 O O . ALA A 1 98 ? 17.637 0.973 -8.978 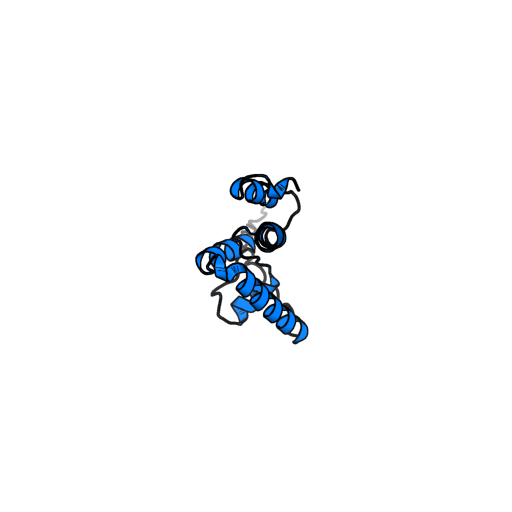1.00 54.12 98 ALA A O 1
ATOM 750 N N . ARG A 1 99 ? 17.024 0.002 -10.885 1.00 54.81 99 ARG A N 1
ATOM 751 C CA . ARG A 1 99 ? 17.144 1.221 -11.708 1.00 54.81 99 ARG A CA 1
ATOM 752 C C . ARG A 1 99 ? 15.994 2.161 -11.397 1.00 54.81 99 ARG A C 1
ATOM 754 O O . ARG A 1 99 ? 14.982 2.220 -12.086 1.00 54.81 99 ARG A O 1
ATOM 761 N N . VAL A 1 100 ? 16.172 2.918 -10.330 1.00 51.84 100 VAL A N 1
ATOM 762 C CA . VAL A 1 100 ? 15.362 4.076 -10.020 1.00 51.84 100 VAL A CA 1
ATOM 763 C C . VAL A 1 100 ? 15.403 5.013 -11.227 1.00 51.84 100 VAL A C 1
ATOM 765 O O . VAL A 1 100 ? 16.384 5.724 -11.450 1.00 51.84 100 VAL A O 1
ATOM 768 N N . GLY A 1 101 ? 14.333 4.988 -12.025 1.00 48.41 101 GLY A N 1
ATOM 769 C CA . GLY A 1 101 ? 14.083 5.996 -13.039 1.00 48.41 101 GLY A CA 1
ATOM 770 C C . GLY A 1 101 ? 14.205 7.354 -12.364 1.00 48.41 101 GLY A C 1
ATOM 771 O O . GLY A 1 101 ? 13.518 7.635 -11.373 1.00 48.41 101 GLY A O 1
ATOM 772 N N . ARG A 1 102 ? 15.166 8.150 -12.840 1.00 46.34 102 ARG A N 1
ATOM 773 C CA . ARG A 1 102 ? 15.311 9.556 -12.478 1.00 46.34 102 ARG A CA 1
ATOM 774 C C . ARG A 1 102 ? 13.925 10.165 -12.669 1.00 46.34 102 ARG A C 1
ATOM 776 O O . ARG A 1 102 ? 13.443 10.205 -13.796 1.00 46.34 102 ARG A O 1
ATOM 783 N N . SER A 1 103 ? 13.282 10.573 -11.570 1.00 44.88 103 SER A N 1
ATOM 784 C CA . SER A 1 103 ? 12.109 11.445 -11.644 1.00 44.88 103 SER A CA 1
ATOM 785 C C . SER A 1 103 ? 12.466 12.543 -12.634 1.00 44.88 103 SER A C 1
ATOM 787 O O . SER A 1 103 ? 13.565 13.099 -12.518 1.00 44.88 103 SER A O 1
ATOM 789 N N . ALA A 1 104 ? 11.627 12.743 -13.652 1.00 50.84 104 ALA A N 1
ATOM 790 C CA . ALA A 1 104 ? 11.860 13.716 -14.702 1.00 50.84 104 ALA A CA 1
ATOM 791 C C . ALA A 1 104 ? 12.188 15.057 -14.039 1.00 50.84 104 ALA A C 1
ATOM 793 O O . ALA A 1 104 ? 11.322 15.751 -13.507 1.00 50.84 104 ALA A O 1
ATOM 794 N N . ARG A 1 105 ? 13.483 15.384 -13.998 1.00 46.56 105 ARG A N 1
ATOM 795 C CA . ARG A 1 105 ? 13.966 16.670 -13.524 1.00 46.56 105 ARG A CA 1
ATOM 796 C C . ARG A 1 105 ? 13.392 17.655 -14.534 1.00 46.56 105 ARG A C 1
ATOM 798 O O . ARG A 1 105 ? 13.808 17.635 -15.690 1.00 46.56 105 ARG A O 1
ATOM 805 N N . LYS A 1 106 ? 12.405 18.457 -14.120 1.00 43.72 106 LYS A N 1
ATOM 806 C CA . LYS A 1 106 ? 11.983 19.655 -14.861 1.00 43.72 106 LYS A CA 1
ATOM 807 C C . LYS A 1 106 ? 13.265 20.360 -15.327 1.00 43.72 106 LYS A C 1
ATOM 809 O O . LYS A 1 106 ? 14.133 20.570 -14.472 1.00 43.72 106 LYS A O 1
ATOM 814 N N . PRO A 1 107 ? 13.442 20.679 -16.621 1.00 42.94 107 PRO A N 1
ATOM 815 C CA . PRO A 1 107 ? 14.620 21.411 -17.052 1.00 42.94 107 PRO A CA 1
ATOM 816 C C . PRO A 1 107 ? 14.606 22.761 -16.332 1.00 42.94 107 PRO A C 1
ATOM 818 O O . PRO A 1 107 ? 13.725 23.591 -16.548 1.00 42.94 107 PRO A O 1
ATOM 821 N N . SER A 1 108 ? 15.542 22.940 -15.401 1.00 48.66 108 SER A N 1
ATOM 822 C CA . SER A 1 108 ? 15.811 24.233 -14.788 1.00 48.66 108 SER A CA 1
ATOM 823 C C . SER A 1 108 ? 16.235 25.186 -15.897 1.00 48.66 108 SER A C 1
ATOM 825 O O . SER A 1 108 ? 17.134 24.858 -16.673 1.00 48.66 108 SER A O 1
ATOM 827 N N . ALA A 1 109 ? 15.555 26.328 -15.969 1.00 53.59 109 ALA A N 1
ATOM 828 C CA . ALA A 1 109 ? 15.779 27.386 -16.940 1.00 53.59 109 ALA A CA 1
ATOM 829 C C . ALA A 1 109 ? 17.277 27.691 -17.131 1.00 53.59 109 ALA A C 1
ATOM 831 O O . ALA A 1 109 ? 18.045 27.799 -16.174 1.00 53.59 109 ALA A O 1
ATOM 832 N N . SER A 1 110 ? 17.675 27.807 -18.395 1.00 51.16 110 SER A N 1
ATOM 833 C CA . SER A 1 110 ? 19.025 28.118 -18.859 1.00 51.16 110 SER A CA 1
ATOM 834 C C . SER A 1 110 ? 19.544 29.464 -18.321 1.00 51.16 110 SER A C 1
ATOM 836 O O . SER A 1 110 ? 18.782 30.432 -18.285 1.00 51.16 110 SER A O 1
ATOM 838 N N . PRO A 1 111 ? 20.840 29.576 -17.964 1.00 47.50 111 PRO A N 1
ATOM 839 C CA . PRO A 1 111 ? 21.426 30.833 -17.517 1.00 47.50 111 PRO A CA 1
ATOM 840 C C . PRO A 1 111 ? 21.609 31.788 -18.705 1.00 47.50 111 PRO A C 1
ATOM 842 O O . PRO A 1 111 ? 22.328 31.488 -19.659 1.00 47.50 111 PRO A O 1
ATOM 845 N N . SER A 1 112 ? 20.967 32.955 -18.638 1.00 52.12 112 SER A N 1
ATOM 846 C CA . SER A 1 112 ? 21.189 34.050 -19.585 1.00 52.12 112 SER A CA 1
ATOM 847 C C . SER A 1 112 ? 22.599 34.618 -19.396 1.00 52.12 112 SER A C 1
ATOM 849 O O . SER A 1 112 ? 22.872 35.339 -18.438 1.00 52.12 112 SER A O 1
ATOM 851 N N . LYS A 1 113 ? 23.516 34.284 -20.310 1.00 52.06 113 LYS A N 1
ATOM 852 C CA . LYS A 1 113 ? 24.747 35.051 -20.533 1.00 52.06 113 LYS A CA 1
ATOM 853 C C . LYS A 1 113 ? 24.441 36.190 -21.505 1.00 52.06 113 LYS A C 1
ATOM 855 O O . LYS A 1 113 ? 24.227 35.945 -22.689 1.00 52.06 113 LYS A O 1
ATOM 860 N N . ARG A 1 114 ? 24.533 37.434 -21.037 1.00 42.19 114 ARG A N 1
ATOM 861 C CA . ARG A 1 114 ? 24.846 38.602 -21.879 1.00 42.19 114 ARG A CA 1
ATOM 862 C C . ARG A 1 114 ? 25.658 39.580 -21.026 1.00 42.19 114 ARG A C 1
ATOM 864 O O . ARG A 1 114 ? 25.124 40.194 -20.120 1.00 42.19 114 ARG A O 1
ATOM 871 N N . ALA A 1 115 ? 26.977 39.411 -21.020 1.00 45.94 115 ALA A N 1
ATOM 872 C CA . ALA A 1 115 ? 27.952 40.060 -21.905 1.00 45.94 115 ALA A CA 1
ATOM 873 C C . ALA A 1 115 ? 28.451 41.375 -21.291 1.00 45.94 115 ALA A C 1
ATOM 875 O O . ALA A 1 115 ? 27.730 42.365 -21.244 1.00 45.94 115 ALA A O 1
ATOM 876 N N . SER A 1 116 ? 29.705 41.357 -20.837 1.00 46.38 116 SER A N 1
ATOM 877 C CA . SER A 1 116 ? 30.466 42.568 -20.566 1.00 46.38 116 SER A CA 1
ATOM 878 C C . SER A 1 116 ? 30.747 43.303 -21.877 1.00 46.38 116 SER A C 1
ATOM 880 O O . SER A 1 116 ? 31.081 42.685 -22.893 1.00 46.38 116 SER A O 1
ATOM 882 N N . ARG A 1 117 ? 30.665 44.634 -21.850 1.00 47.25 117 ARG A N 1
ATOM 883 C CA . ARG A 1 117 ? 31.483 45.493 -22.709 1.00 47.25 117 ARG A CA 1
ATOM 884 C C . ARG A 1 117 ? 31.539 46.912 -22.139 1.00 47.25 117 ARG A C 1
ATOM 886 O O . ARG A 1 117 ? 30.497 47.539 -22.036 1.00 47.25 117 ARG A O 1
ATOM 893 N N . LYS A 1 118 ? 32.783 47.295 -21.821 1.00 42.19 118 LYS A N 1
ATOM 894 C CA . LYS A 1 118 ? 33.426 48.620 -21.782 1.00 42.19 118 LYS A CA 1
ATOM 895 C C . LYS A 1 118 ? 32.659 49.798 -21.196 1.00 42.19 118 LYS A C 1
ATOM 897 O O . LYS A 1 118 ? 31.699 50.254 -21.844 1.00 42.19 118 LYS A O 1
#

Mean predicted aligned error: 9.47 Å

Nearest PDB structures (foldseek):
  4uob-assembly1_A  TM=7.533E-01  e=8.364E-02  Deinococcus radiodurans R1 = ATCC 13939 = DSM 20539
  8a5g-assembly1_A  TM=7.555E-01  e=1.062E-01  Deinococcus radiodurans R1 = ATCC 13939 = DSM 20539
  8a5f-assembly1_A  TM=7.990E-01  e=1.820E-01  Deinococcus radiodurans R1 = ATCC 13939 = DSM 20539
  1p59-assembly1_A  TM=7.677E-01  e=2.114E+00  Geobacillus stearothermophilus
  2jhj-assembly1_A  TM=5.968E-01  e=1.095E+00  Archaeoglobus fulgidus

Secondary structure (DSSP, 8-state):
-HHHHS-HHHHHHHHHT-TT--HHHHHHIIIIIS--------HHHHHHHHHTTSSSS---HHHHHHHHHHHS-TTTHHHHHHHHHHHHHHHHHTT-----------------------

Solvent-accessible surface area (backbone atoms only — not comparable to full-atom values): 7254 Å² total; per-residue (Å²): 115,71,66,78,75,47,59,69,70,56,37,48,53,52,50,70,64,42,82,95,61,54,59,33,56,34,25,39,42,30,34,75,72,65,75,36,84,38,41,58,29,44,73,68,52,46,49,53,34,36,78,65,70,73,32,98,63,85,72,55,44,59,59,49,16,58,54,46,46,76,74,46,52,67,91,45,31,64,62,49,51,52,52,51,49,55,51,46,54,53,48,62,70,68,67,61,72,87,75,73,72,72,72,84,72,73,82,74,81,80,85,85,85,81,78,90,79,136

pLDDT: mean 85.46, std 18.43, range [42.19, 98.19]

Sequence (118 aa):
EHLTTIPKRDAKSYIENLDGIPSFVAARVCLLGLNIHAVPMDRTTIRLLVESDILTSAGSAADISQLMLRHVRAEDAVSTHVAIRKAVDRYLVSGRPARVGRSARKPSASPSKRASRK

Foldseek 3Di:
DVLQPDDLVVSLVVLVPDPPDDPLRSQCCSVPVRLHQWARFDQLLQVLCVVVVNDVDDDDRNVVRVVVSVVADSVCRVVVNVVSVVSSVVVVVVPPDPPRDDPPDDPDDDDDDDDDDD

Radius of gyration: 19.65 Å; Cα contacts (8 Å, |Δi|>4): 98; chains: 1; bounding box: 48×61×44 Å